Protein AF-A0A0G1IX23-F1 (afdb_monomer)

Solvent-accessible surface area (backbone atoms only — not comparable to full-atom values): 6359 Å² total; per-residue (Å²): 132,83,87,81,80,84,82,84,83,80,92,72,93,77,84,88,74,82,86,81,80,87,68,59,67,68,61,48,52,53,51,50,58,52,54,46,70,47,64,43,82,72,49,74,44,80,45,80,54,95,95,39,80,42,81,43,83,40,64,46,64,37,62,71,61,36,54,52,51,52,51,51,51,53,50,52,51,51,37,49,76,69,67,72,60,78,88,75,91,50,82,77,76,76,114

Secondary structure (DSSP, 8-state):
----------S---S---------HHHHHHHHHHHTTSPEEEEEEEEEETTEEEEEEEEE--HHHHHHHHHHHHHHHHHHHTT-PPPPSSGGGG-

pLDDT: mean 74.47, std 16.09, range [36.0, 93.88]

Foldseek 3Di:
DDPDDDDDDDPDDDDDDDPDDDDDPVVVVVVVVVVQQDWAFDAWDWDADPNDTDTDTDTDHHDPRVVVVVVVVVVVVVCVVVVNDDDDPDPVVVD

Mean predicted aligned error: 14.3 Å

Organism: NCBI:txid1618648

Sequence (95 aa):
MANGTITIIPKKITGGVEDLVMLPRGEFEEMQERLRQVPVLKRYEIVHHQKKQYQVPVYQLIGKAASRLDRRVKAALREFKAGRTKPLKSLAELR

Nearest PDB structures (foldseek):
  7xi6-assembly1_B  TM=3.763E-01  e=3.344E+00  Saccharolob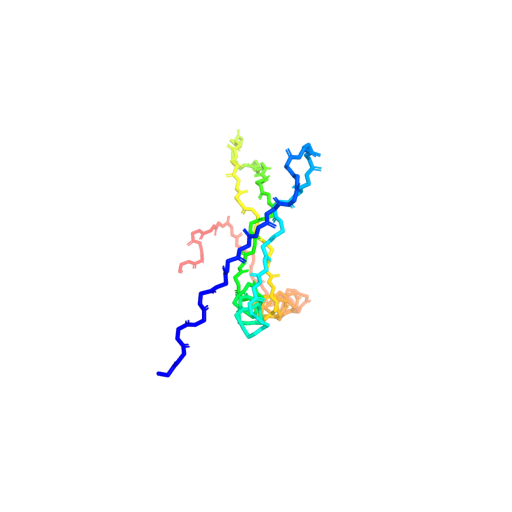us solfataricus
  8a22-assembly1_Bg  TM=2.953E-01  e=7.329E+00  Polytomella magna
  7y4l-assembly1_b7  TM=2.451E-01  e=4.637E+00  Porphyridium purpureum

Radius of gyration: 23.94 Å; Cα contacts (8 Å, |Δi|>4): 51; chains: 1; bounding box: 57×42×62 Å

Structure (mmCIF, N/CA/C/O backbone):
data_AF-A0A0G1IX23-F1
#
_entry.id   AF-A0A0G1IX23-F1
#
loop_
_atom_site.group_PDB
_atom_site.id
_atom_site.type_symbol
_atom_site.label_atom_id
_atom_site.label_alt_id
_atom_site.label_comp_id
_atom_site.label_asym_id
_atom_site.label_entity_id
_atom_site.label_seq_id
_atom_site.pdbx_PDB_ins_code
_atom_site.Cartn_x
_atom_site.Cartn_y
_atom_site.Cartn_z
_atom_site.occupancy
_atom_site.B_iso_or_equiv
_atom_site.auth_seq_id
_atom_site.auth_comp_id
_atom_site.auth_asym_id
_atom_site.auth_atom_id
_atom_site.pdbx_PDB_model_num
ATOM 1 N N . MET A 1 1 ? -38.620 15.186 21.844 1.00 37.12 1 MET A N 1
ATOM 2 C CA . MET A 1 1 ? -38.306 14.447 23.084 1.00 37.12 1 MET A CA 1
ATOM 3 C C . MET A 1 1 ? -36.814 14.621 23.350 1.00 37.12 1 MET A C 1
ATOM 5 O O . MET A 1 1 ? -36.049 14.432 22.420 1.00 37.12 1 MET A O 1
ATOM 9 N N . ALA A 1 2 ? -36.474 15.108 24.550 1.00 38.19 2 ALA A N 1
ATOM 10 C CA . ALA A 1 2 ? -35.150 15.358 25.150 1.00 38.19 2 ALA A CA 1
ATOM 11 C C . ALA A 1 2 ? -33.970 15.784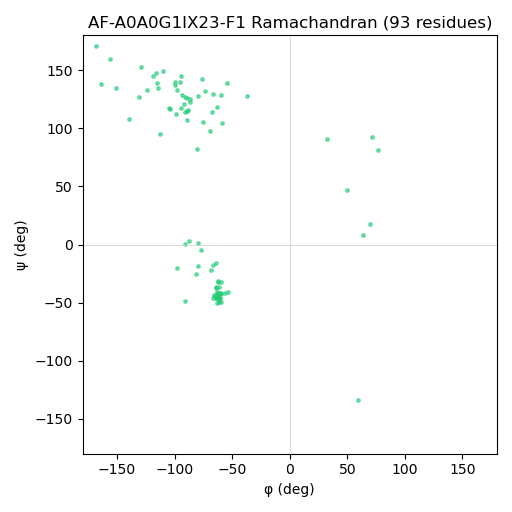 24.236 1.00 38.19 2 ALA A C 1
ATOM 13 O O . ALA A 1 2 ? -33.168 14.958 23.810 1.00 38.19 2 ALA A O 1
ATOM 14 N N . ASN A 1 3 ? -33.798 17.102 24.060 1.00 50.16 3 ASN A N 1
ATOM 15 C CA . ASN A 1 3 ? -32.505 17.711 23.721 1.00 50.16 3 ASN A CA 1
ATOM 16 C C . ASN A 1 3 ? -31.572 17.578 24.936 1.00 50.16 3 ASN A C 1
ATOM 18 O O . ASN A 1 3 ? -31.672 18.356 25.884 1.00 50.16 3 ASN A O 1
ATOM 22 N N . GLY A 1 4 ? -30.706 16.567 24.938 1.00 42.53 4 GLY A N 1
ATOM 23 C CA . GLY A 1 4 ? -29.713 16.364 25.992 1.00 42.53 4 GLY A CA 1
ATOM 24 C C . GLY A 1 4 ? -28.492 17.256 25.789 1.00 42.53 4 GLY A C 1
ATOM 25 O O . GLY A 1 4 ? -27.490 16.811 25.240 1.00 42.53 4 GLY A O 1
ATOM 26 N N . THR A 1 5 ? -28.565 18.514 26.218 1.00 47.78 5 THR A N 1
ATOM 27 C CA . THR A 1 5 ? -27.391 19.391 26.313 1.00 47.78 5 THR A CA 1
ATOM 28 C C . THR A 1 5 ? -26.472 18.863 27.420 1.00 47.78 5 THR A C 1
ATOM 30 O O . THR A 1 5 ? -26.856 18.870 28.588 1.00 47.78 5 THR A O 1
ATOM 33 N N . ILE A 1 6 ? -25.267 18.396 27.081 1.00 52.44 6 ILE A N 1
ATOM 34 C CA . ILE A 1 6 ? -24.265 17.984 28.077 1.00 52.44 6 ILE A CA 1
ATOM 35 C C . ILE A 1 6 ? -23.413 19.207 28.434 1.00 52.44 6 ILE A C 1
ATOM 37 O O . ILE A 1 6 ? -22.602 19.672 27.637 1.00 52.44 6 ILE A O 1
ATOM 41 N N . THR A 1 7 ? -23.613 19.748 29.636 1.00 45.03 7 THR A N 1
ATOM 42 C CA . THR A 1 7 ? -22.787 20.819 30.211 1.00 45.03 7 THR A CA 1
ATOM 43 C C . THR A 1 7 ? -21.589 20.208 30.935 1.00 45.03 7 THR A C 1
ATOM 45 O O . THR A 1 7 ? -21.768 19.425 31.865 1.00 45.03 7 THR A O 1
ATOM 48 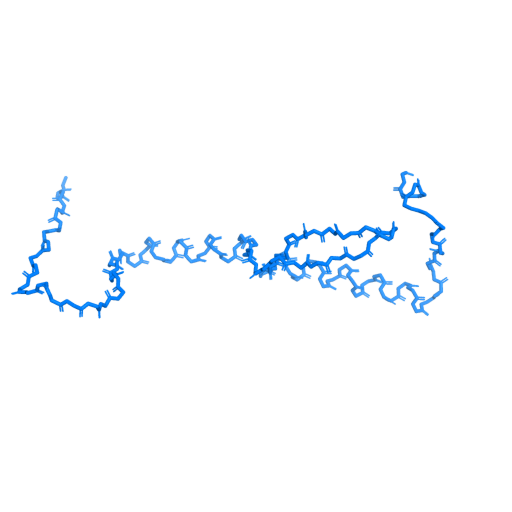N N . ILE A 1 8 ? -20.366 20.577 30.543 1.00 48.88 8 ILE A N 1
ATOM 49 C CA . ILE A 1 8 ? -19.134 20.120 31.203 1.00 48.88 8 ILE A CA 1
ATOM 50 C C . ILE A 1 8 ? -18.570 21.271 32.045 1.00 48.88 8 ILE A C 1
ATOM 52 O O . ILE A 1 8 ? -18.207 22.315 31.508 1.00 48.88 8 ILE A O 1
ATOM 56 N N . ILE A 1 9 ? -18.498 21.081 33.368 1.00 44.19 9 ILE A N 1
ATOM 57 C CA . ILE A 1 9 ? -17.876 22.021 34.316 1.00 44.19 9 ILE A CA 1
ATOM 58 C C . ILE A 1 9 ? -16.458 21.524 34.646 1.00 44.19 9 ILE A C 1
ATOM 60 O O . ILE A 1 9 ? -16.326 20.504 35.328 1.00 44.19 9 ILE A O 1
ATOM 64 N N . PRO A 1 10 ? -15.383 22.222 34.239 1.00 43.66 10 PRO A N 1
ATOM 65 C CA . PRO A 1 10 ? -14.038 21.891 34.695 1.00 43.66 10 PRO A CA 1
ATOM 66 C C . PRO A 1 10 ? -13.786 22.460 36.102 1.00 43.66 10 PRO A C 1
ATOM 68 O O . PRO A 1 10 ? -13.965 23.649 36.353 1.00 43.66 10 PRO A O 1
ATOM 71 N N . LYS A 1 11 ? -13.343 21.611 37.042 1.00 45.53 11 LYS A N 1
ATOM 72 C CA . LYS A 1 11 ? -13.095 22.001 38.448 1.00 45.53 11 LYS A CA 1
ATOM 73 C C . LYS A 1 11 ? -11.753 22.728 38.661 1.00 45.53 11 LYS A C 1
ATOM 75 O O . LYS A 1 11 ? -11.593 23.393 39.678 1.00 45.53 11 LYS A O 1
ATOM 80 N N . LYS A 1 12 ? -10.805 22.614 37.721 1.00 36.00 12 LYS A N 1
ATOM 81 C CA . LYS A 1 12 ? -9.561 23.401 37.586 1.00 36.00 12 LYS A CA 1
ATOM 82 C C . LYS A 1 12 ? -8.996 23.197 36.174 1.00 36.00 12 LYS A C 1
ATOM 84 O O . LYS A 1 12 ? -8.968 22.067 35.701 1.00 36.00 12 LYS A O 1
ATOM 89 N N . ILE A 1 13 ? -8.524 24.271 35.540 1.00 54.66 13 ILE A N 1
ATOM 90 C CA . ILE A 1 13 ? -7.768 24.234 34.280 1.00 54.66 13 ILE A CA 1
ATOM 91 C C . ILE A 1 13 ? -6.351 24.685 34.618 1.00 54.66 13 ILE A C 1
ATOM 93 O O . ILE A 1 13 ? -6.073 25.877 34.717 1.00 54.66 13 ILE A O 1
ATOM 97 N N . THR A 1 14 ? -5.461 23.733 34.862 1.00 40.31 14 THR A N 1
ATOM 98 C CA . THR A 1 14 ? -4.036 24.014 35.036 1.00 40.31 14 THR A CA 1
ATOM 99 C C . THR A 1 14 ? -3.23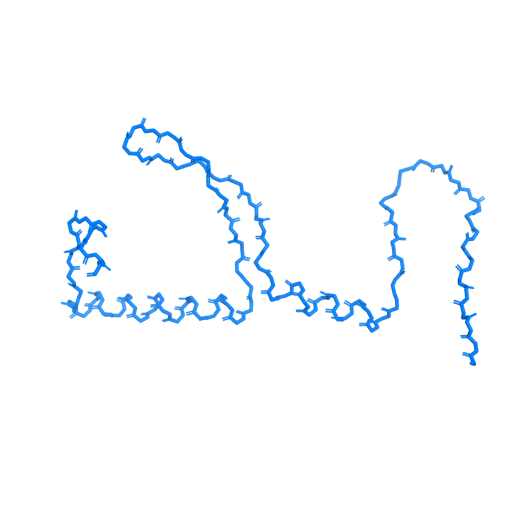6 22.939 34.329 1.00 40.31 14 THR A C 1
ATOM 101 O O . THR A 1 14 ? -3.173 21.815 34.813 1.00 40.31 14 THR A O 1
ATOM 104 N N . GLY A 1 15 ? -2.627 23.336 33.210 1.00 44.34 15 GLY A N 1
ATOM 105 C CA . GLY A 1 15 ? -1.362 22.801 32.714 1.00 44.34 15 GLY A CA 1
ATOM 106 C C . GLY A 1 15 ? -1.383 21.383 32.152 1.00 44.34 15 GLY A C 1
ATOM 107 O O . GLY A 1 15 ? -1.098 20.439 32.875 1.00 44.34 15 GLY A O 1
ATOM 108 N N . GLY A 1 16 ? -1.579 21.284 30.834 1.00 50.88 16 GLY A N 1
ATOM 109 C CA . GLY A 1 16 ? -0.984 20.236 30.001 1.00 50.88 16 GLY A CA 1
ATOM 110 C C . GLY A 1 16 ? -1.628 18.858 30.084 1.00 50.88 16 GLY A C 1
ATOM 111 O O . GLY A 1 16 ? -1.084 17.979 30.733 1.00 50.88 16 GLY A O 1
ATOM 112 N N . VAL A 1 17 ? -2.723 18.637 29.359 1.00 46.22 17 VAL A N 1
ATOM 113 C CA . VAL A 1 17 ? -3.190 17.294 28.989 1.00 46.22 17 VAL A CA 1
ATOM 114 C C . VAL A 1 17 ? -3.927 17.431 27.662 1.00 46.22 17 VAL A C 1
ATOM 116 O O . VAL A 1 17 ? -4.694 18.374 27.495 1.00 46.22 17 VAL A O 1
ATOM 119 N N . GLU A 1 18 ? -3.640 16.530 26.726 1.00 48.84 18 GLU A N 1
ATOM 120 C CA . GLU A 1 18 ? -4.360 16.340 25.466 1.00 48.84 18 GLU A CA 1
ATOM 121 C C . GLU A 1 18 ? -5.868 16.557 25.657 1.00 48.84 18 GLU A C 1
ATOM 123 O O . GLU A 1 18 ? -6.463 15.976 26.569 1.00 48.84 18 GLU A O 1
ATOM 128 N N . ASP A 1 19 ? -6.478 17.410 24.829 1.00 51.69 19 ASP A N 1
ATOM 129 C CA . ASP A 1 19 ? -7.909 17.694 24.908 1.00 51.69 19 ASP A CA 1
ATOM 130 C C . ASP A 1 19 ? -8.700 16.388 24.724 1.00 51.69 19 ASP A C 1
ATOM 132 O O . ASP A 1 19 ? -8.814 15.835 23.628 1.00 51.69 19 ASP A O 1
ATOM 136 N N . LEU A 1 20 ? -9.229 15.866 25.829 1.00 52.91 20 LEU A N 1
ATOM 137 C CA . LEU A 1 20 ? -10.045 14.660 25.850 1.00 52.91 20 LEU A CA 1
ATOM 138 C C . LEU A 1 20 ? -11.436 14.990 25.305 1.00 52.91 20 LEU A C 1
ATOM 140 O O . LEU A 1 20 ? -12.265 15.602 25.979 1.00 52.91 20 LEU A O 1
ATOM 144 N N . VAL A 1 21 ? -11.698 14.555 24.074 1.00 67.81 21 VAL A N 1
ATOM 145 C CA . VAL A 1 21 ? -13.014 14.657 23.433 1.00 67.81 21 VAL A CA 1
ATOM 146 C C . VAL A 1 21 ? -13.832 13.411 23.777 1.00 67.81 21 VAL A C 1
ATOM 148 O O . VAL A 1 21 ? -13.482 12.298 23.383 1.00 67.81 21 VAL A O 1
ATOM 151 N N . MET A 1 22 ? -14.938 13.586 24.502 1.00 68.94 22 MET A N 1
ATOM 152 C CA . MET A 1 22 ? -15.908 12.513 24.738 1.00 68.94 22 MET A CA 1
ATOM 153 C C . MET A 1 22 ? -16.925 12.469 23.593 1.00 68.94 22 MET A C 1
ATOM 155 O O . MET A 1 22 ? -17.575 13.471 23.304 1.00 68.94 22 MET A O 1
ATOM 159 N N . LEU A 1 23 ? -17.073 11.300 22.967 1.00 77.44 23 LEU A N 1
ATOM 160 C CA . LEU A 1 23 ? -18.015 11.049 21.872 1.00 77.44 23 LEU A CA 1
ATOM 161 C C . LEU A 1 23 ? -19.020 9.962 22.280 1.00 77.44 23 LEU A C 1
ATOM 163 O O . LEU A 1 23 ? -18.631 9.007 22.966 1.00 77.44 23 LEU A O 1
ATOM 167 N N . PRO A 1 24 ? -20.292 10.042 21.845 1.00 88.38 24 PRO A N 1
ATOM 168 C CA . PRO A 1 24 ? -21.208 8.913 21.918 1.00 88.38 24 PRO A CA 1
ATOM 169 C C . PRO A 1 24 ? -20.600 7.686 21.234 1.00 88.38 24 PRO A C 1
ATOM 171 O O . PRO A 1 24 ? -20.004 7.785 20.162 1.00 88.38 24 PRO A O 1
ATOM 174 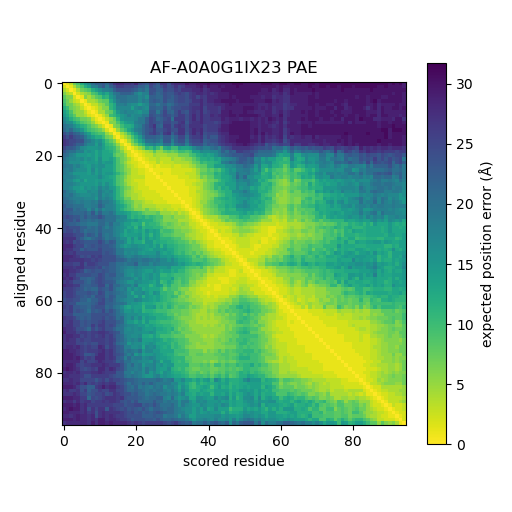N N . ARG A 1 25 ? -20.771 6.505 21.838 1.00 80.69 25 ARG A N 1
ATOM 175 C CA . ARG A 1 25 ? -20.153 5.265 21.342 1.00 80.69 25 ARG A CA 1
ATOM 176 C C . ARG A 1 25 ? -20.473 4.985 19.866 1.00 80.69 25 ARG A C 1
ATOM 178 O O . ARG A 1 25 ? -19.571 4.600 19.133 1.00 80.69 25 ARG A O 1
ATOM 185 N N . GLY A 1 26 ? -21.718 5.213 19.440 1.00 85.56 26 GLY A N 1
ATOM 186 C CA . GLY A 1 26 ? -22.127 5.025 18.043 1.00 85.56 26 GLY A CA 1
ATOM 187 C C . GLY A 1 26 ? -21.362 5.934 17.076 1.00 85.56 26 GLY A C 1
ATOM 188 O O . GLY A 1 26 ? -20.804 5.452 16.097 1.00 85.56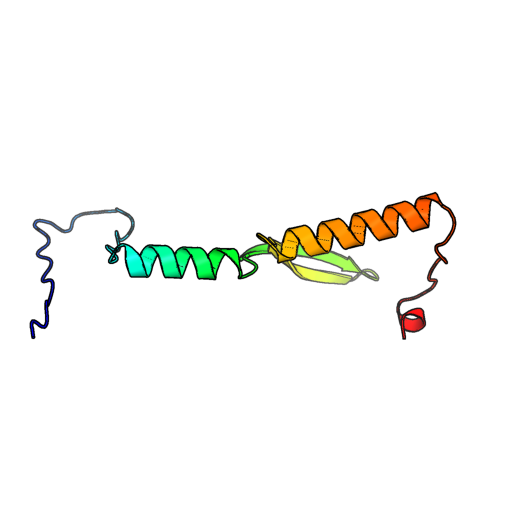 26 GLY A O 1
ATOM 189 N N . GLU A 1 27 ? -21.232 7.223 17.401 1.00 80.81 27 GLU A N 1
ATOM 190 C CA . GLU A 1 27 ? -20.471 8.183 16.586 1.00 80.81 27 GLU A CA 1
ATOM 191 C C . GLU A 1 27 ? -18.980 7.828 16.524 1.00 80.81 27 GLU A C 1
ATOM 193 O O . GLU A 1 27 ? -18.342 7.950 15.476 1.00 80.81 27 GLU A O 1
ATOM 198 N N . PHE A 1 28 ? -18.417 7.338 17.632 1.00 79.62 28 PHE A N 1
ATOM 199 C CA . PHE A 1 28 ? -17.038 6.862 17.666 1.00 79.62 28 PHE A CA 1
ATOM 200 C C . PHE A 1 28 ? -16.828 5.640 16.761 1.00 79.62 28 PHE A C 1
ATOM 202 O O . PHE A 1 28 ? -15.863 5.601 15.996 1.00 79.62 28 PHE A O 1
ATOM 209 N N . GLU A 1 29 ? -17.723 4.653 16.824 1.00 80.44 29 GLU A N 1
ATOM 210 C CA . GLU A 1 29 ? -17.651 3.443 15.997 1.00 80.44 29 GLU A CA 1
ATOM 211 C C . GLU A 1 29 ? -17.793 3.780 14.501 1.00 80.44 29 GLU A C 1
ATOM 213 O O . GLU A 1 29 ? -16.974 3.333 13.694 1.00 80.44 29 GLU A O 1
ATOM 218 N N . GLU A 1 30 ? -18.735 4.654 14.133 1.00 80.69 30 GLU A N 1
ATOM 219 C CA . GLU A 1 30 ? -18.901 5.137 12.756 1.00 80.69 30 GLU A CA 1
ATOM 220 C C . GLU A 1 30 ? -17.674 5.910 12.251 1.00 80.69 30 GLU A C 1
ATOM 222 O O . GLU A 1 30 ? -17.210 5.704 11.123 1.00 80.69 30 GLU A O 1
ATOM 227 N N . MET A 1 31 ? -17.105 6.784 13.085 1.00 78.50 31 MET A N 1
ATOM 228 C CA . MET A 1 31 ? -15.877 7.506 12.759 1.00 78.50 31 MET A CA 1
ATOM 229 C C . MET A 1 31 ? -14.715 6.534 12.521 1.00 78.50 31 MET A C 1
ATOM 231 O O . MET A 1 31 ? -14.002 6.659 11.524 1.00 78.50 31 MET A O 1
ATOM 235 N N . GLN A 1 32 ? -14.538 5.537 13.391 1.00 77.12 32 GLN A N 1
ATOM 236 C CA . GLN A 1 32 ? -13.503 4.511 13.242 1.00 77.12 32 GLN A CA 1
ATOM 237 C C . GLN A 1 32 ? -13.690 3.687 11.962 1.00 77.12 32 GLN A C 1
ATOM 239 O O . GLN A 1 32 ? -12.719 3.416 11.251 1.00 77.12 32 GLN A O 1
ATOM 244 N N . GLU A 1 33 ? -14.923 3.315 11.624 1.00 77.88 33 GLU A N 1
ATOM 245 C CA . GLU A 1 33 ? -15.236 2.584 10.395 1.00 77.88 33 GLU A CA 1
ATOM 246 C C . GLU A 1 33 ? -14.892 3.404 9.144 1.00 77.88 33 GLU A C 1
ATOM 248 O O . GLU A 1 33 ? -14.272 2.886 8.210 1.00 77.88 33 GLU A O 1
ATOM 253 N N . ARG A 1 34 ? -15.206 4.705 9.145 1.00 72.62 34 ARG A N 1
ATOM 254 C CA . ARG A 1 34 ? -14.819 5.624 8.064 1.00 72.62 34 ARG A CA 1
ATOM 255 C C . ARG A 1 34 ? -13.302 5.759 7.957 1.00 72.62 34 ARG A C 1
ATOM 257 O O . ARG A 1 34 ? -12.760 5.650 6.858 1.00 72.62 34 ARG A O 1
ATOM 264 N N . LEU A 1 35 ? -12.601 5.930 9.078 1.00 68.88 35 LEU A N 1
ATOM 265 C CA . LEU A 1 35 ? -11.139 6.055 9.104 1.00 68.88 35 LEU A CA 1
ATOM 266 C C . LEU A 1 35 ? -10.428 4.795 8.588 1.00 68.88 35 LEU A C 1
ATOM 268 O O . LEU A 1 35 ? -9.397 4.902 7.931 1.00 68.88 35 LEU A O 1
ATOM 272 N N . ARG A 1 36 ? -10.998 3.600 8.789 1.00 70.56 36 ARG A N 1
ATOM 273 C CA . ARG A 1 36 ? -10.459 2.343 8.228 1.00 70.56 36 ARG A CA 1
ATOM 274 C C . ARG A 1 36 ? -10.525 2.264 6.701 1.00 70.56 36 ARG A C 1
ATOM 276 O O . ARG A 1 36 ? -9.853 1.414 6.114 1.00 70.56 36 ARG A O 1
ATOM 283 N N . GLN A 1 37 ? -11.344 3.094 6.060 1.00 68.62 37 GLN A N 1
ATOM 284 C CA . GLN A 1 37 ? -11.517 3.108 4.605 1.00 68.62 37 GLN A CA 1
ATOM 285 C C . GLN A 1 37 ? -10.684 4.191 3.915 1.00 68.62 37 GLN A C 1
ATOM 287 O O . GLN A 1 37 ? -10.426 4.085 2.715 1.00 68.62 37 GLN A O 1
ATOM 292 N N . VAL A 1 38 ? -10.247 5.213 4.654 1.00 73.06 38 VAL A N 1
ATOM 293 C CA . VAL A 1 38 ? -9.496 6.342 4.103 1.00 73.06 38 VAL A CA 1
ATOM 294 C C . VAL A 1 38 ? -7.990 6.073 4.222 1.00 73.06 38 VAL A C 1
ATOM 296 O O . VAL A 1 38 ? -7.511 5.746 5.307 1.00 73.06 38 VAL A O 1
ATOM 299 N N . PRO A 1 39 ? -7.210 6.203 3.132 1.00 75.94 39 PRO A N 1
ATOM 300 C CA . PRO A 1 39 ? -5.756 6.144 3.209 1.00 75.94 39 PRO A CA 1
ATOM 301 C C . PRO A 1 39 ? -5.216 7.241 4.126 1.00 75.94 39 PRO A C 1
ATOM 303 O O . PRO A 1 39 ? -5.528 8.418 3.947 1.00 75.94 39 PRO A O 1
ATOM 306 N N . VAL A 1 40 ? -4.368 6.869 5.079 1.00 79.69 40 VAL A N 1
ATOM 307 C CA . VAL A 1 40 ? -3.777 7.827 6.020 1.00 79.69 40 VAL A CA 1
ATOM 308 C C . VAL A 1 40 ? -2.466 8.342 5.440 1.00 79.69 40 VAL A C 1
ATOM 310 O O . VAL A 1 40 ? -1.600 7.546 5.072 1.00 79.69 40 VAL A O 1
ATOM 313 N N . LEU A 1 41 ? -2.300 9.664 5.343 1.00 80.50 41 LEU A N 1
ATOM 314 C CA . LEU A 1 41 ? -1.008 10.255 4.989 1.00 80.50 41 LEU A CA 1
ATOM 315 C C . LEU A 1 41 ? -0.001 9.912 6.091 1.00 80.50 41 LEU A C 1
ATOM 317 O O . LEU A 1 41 ? -0.182 10.301 7.240 1.00 80.50 41 LEU A O 1
ATOM 321 N N . LYS A 1 42 ? 1.056 9.179 5.742 1.00 84.44 42 LYS A N 1
ATOM 322 C CA . LYS A 1 42 ? 2.068 8.738 6.704 1.00 84.44 42 LYS A CA 1
ATOM 323 C C . LYS A 1 42 ? 3.211 9.737 6.808 1.00 84.44 42 LYS A C 1
ATOM 325 O O . LYS A 1 42 ? 3.644 10.072 7.903 1.00 84.44 42 LYS A O 1
ATOM 330 N N . ARG A 1 43 ? 3.740 10.156 5.659 1.00 81.12 43 ARG A N 1
ATOM 331 C CA . ARG A 1 43 ? 4.866 11.090 5.549 1.00 81.12 43 ARG A CA 1
ATOM 332 C C . ARG A 1 43 ? 5.024 11.558 4.112 1.00 81.12 43 ARG A C 1
ATOM 334 O O . ARG A 1 43 ? 4.435 10.982 3.203 1.00 81.12 43 ARG A O 1
ATOM 341 N N . TYR A 1 44 ? 5.881 12.546 3.918 1.00 86.81 44 TYR A N 1
ATOM 342 C CA . TYR A 1 44 ? 6.455 12.832 2.614 1.00 86.81 44 TYR A CA 1
ATOM 343 C C . TYR A 1 44 ? 7.812 12.141 2.483 1.00 86.81 44 TYR A C 1
ATOM 345 O O . TYR A 1 44 ? 8.595 12.132 3.432 1.00 86.81 44 TYR A O 1
ATOM 353 N N . GLU A 1 45 ? 8.095 11.578 1.314 1.00 82.69 45 GLU A N 1
ATOM 354 C CA . GLU A 1 45 ? 9.410 11.032 0.971 1.00 82.69 45 GLU A CA 1
ATOM 355 C C . GLU A 1 45 ? 10.023 11.812 -0.188 1.00 82.69 45 GLU A C 1
ATOM 357 O O . GLU A 1 45 ? 9.315 12.323 -1.057 1.00 82.69 45 GLU A O 1
ATOM 362 N N . ILE A 1 46 ? 11.352 11.918 -0.184 1.00 88.62 46 ILE A N 1
ATOM 363 C CA . ILE A 1 46 ? 12.105 12.531 -1.275 1.00 88.62 46 ILE A CA 1
ATOM 364 C C . ILE A 1 46 ? 12.493 11.425 -2.250 1.00 88.62 46 ILE A C 1
ATOM 366 O O . ILE A 1 46 ? 13.189 10.483 -1.878 1.00 88.62 46 ILE A O 1
ATOM 370 N N . VAL A 1 47 ? 12.062 11.560 -3.500 1.00 86.06 47 VAL A N 1
ATOM 371 C CA . VAL A 1 47 ? 12.413 10.654 -4.597 1.00 86.06 47 VAL A CA 1
ATOM 372 C C . VAL A 1 47 ? 13.243 11.402 -5.626 1.00 86.06 47 VAL A C 1
ATOM 374 O O . VAL A 1 47 ? 12.907 12.518 -6.032 1.00 86.06 47 VAL A O 1
ATOM 377 N N . HIS A 1 48 ? 14.323 10.773 -6.078 1.00 85.56 48 HIS A N 1
ATOM 378 C CA . HIS A 1 48 ? 15.188 11.316 -7.119 1.00 85.56 48 HIS A CA 1
ATOM 379 C C . HIS A 1 48 ? 14.751 10.772 -8.473 1.00 85.56 48 HIS A C 1
ATOM 381 O O . HIS A 1 48 ? 14.824 9.572 -8.728 1.00 85.56 48 HIS A O 1
ATOM 387 N N . HIS A 1 49 ? 14.327 11.660 -9.366 1.00 79.50 49 HIS A N 1
ATOM 388 C CA . HIS A 1 49 ? 13.982 11.309 -10.738 1.00 79.50 49 HIS A CA 1
ATOM 389 C C . HIS A 1 49 ? 14.675 12.283 -11.692 1.00 79.50 49 HIS A C 1
ATOM 391 O O . HIS A 1 49 ? 14.585 13.496 -11.526 1.00 79.50 49 HIS A O 1
ATOM 397 N N . GLN A 1 50 ? 15.413 11.760 -12.678 1.00 81.94 50 GLN A N 1
ATOM 398 C CA . GLN A 1 50 ? 16.124 12.565 -13.687 1.00 81.94 50 GLN A CA 1
ATOM 399 C C . GLN A 1 50 ? 16.987 13.699 -13.091 1.00 81.94 50 GLN A C 1
ATOM 401 O O . GLN A 1 50 ? 16.931 14.842 -13.539 1.00 81.94 50 GLN A O 1
ATOM 406 N N . LYS A 1 51 ? 17.790 13.387 -12.061 1.00 88.19 51 LYS A N 1
ATOM 407 C CA . LYS A 1 51 ? 18.658 14.343 -11.334 1.00 88.19 51 LYS A CA 1
ATOM 408 C C . LYS A 1 51 ? 17.915 15.459 -10.576 1.00 88.19 51 LYS A C 1
ATOM 410 O O . LYS A 1 51 ? 18.561 16.362 -10.055 1.00 88.19 51 LYS A O 1
ATOM 415 N N . LYS A 1 52 ? 16.585 15.399 -10.480 1.00 76.88 52 LYS A N 1
ATOM 416 C CA . LYS A 1 52 ? 15.754 16.323 -9.697 1.00 76.88 52 LYS A CA 1
ATOM 417 C C . LYS A 1 52 ? 15.157 15.605 -8.490 1.00 76.88 52 LYS A C 1
ATOM 419 O O . LYS A 1 52 ? 14.916 14.398 -8.536 1.00 76.88 52 LYS A O 1
ATOM 424 N N . GLN A 1 53 ? 14.949 16.351 -7.410 1.00 89.69 53 GLN A N 1
ATOM 425 C CA . GLN A 1 53 ? 14.323 15.855 -6.186 1.00 89.69 53 GLN A CA 1
ATOM 426 C C . GLN A 1 53 ? 12.846 16.228 -6.171 1.00 89.69 53 GLN A C 1
ATOM 428 O O . GLN A 1 53 ? 12.492 17.376 -6.438 1.00 89.69 53 GLN A O 1
ATOM 433 N N . TYR A 1 54 ? 12.000 15.258 -5.843 1.00 83.56 54 TYR A N 1
ATOM 434 C CA . TYR A 1 54 ? 10.560 15.434 -5.715 1.00 83.56 54 TYR A CA 1
ATOM 435 C C . TYR A 1 54 ? 10.125 14.989 -4.331 1.00 83.56 54 TYR A C 1
ATOM 437 O O . TYR A 1 54 ? 10.493 13.906 -3.885 1.00 83.56 54 TYR A O 1
ATOM 445 N N . GLN A 1 55 ? 9.317 15.810 -3.672 1.00 81.81 55 GLN A N 1
ATOM 446 C CA . GLN A 1 55 ? 8.673 15.440 -2.424 1.00 81.81 55 GLN A CA 1
ATOM 447 C C . GLN A 1 55 ? 7.308 14.826 -2.749 1.00 81.81 55 GLN A C 1
ATOM 449 O O . GLN A 1 55 ? 6.435 15.507 -3.287 1.00 81.81 55 GLN A O 1
ATOM 454 N N . VAL A 1 56 ? 7.127 13.538 -2.460 1.00 81.00 56 VAL A N 1
ATOM 455 C CA . VAL A 1 56 ? 5.885 12.809 -2.758 1.00 81.00 56 VAL A CA 1
ATOM 456 C C . VAL A 1 56 ? 5.194 12.358 -1.472 1.00 81.00 56 VAL A C 1
ATOM 458 O O . VAL A 1 56 ? 5.870 11.924 -0.535 1.00 81.00 56 VAL A O 1
ATOM 461 N N . PRO A 1 57 ? 3.857 12.454 -1.387 1.00 79.50 57 PRO A N 1
ATOM 462 C CA . PRO A 1 57 ? 3.117 11.962 -0.234 1.00 79.50 57 PRO A CA 1
ATOM 463 C C . PRO A 1 57 ? 3.059 10.431 -0.244 1.00 79.50 57 PRO A C 1
ATOM 465 O O . PRO A 1 57 ? 2.710 9.805 -1.246 1.00 79.50 57 PRO A O 1
ATOM 468 N N . VAL A 1 58 ? 3.360 9.826 0.901 1.00 83.19 58 VAL A N 1
ATOM 469 C CA . VAL A 1 58 ? 3.246 8.387 1.134 1.00 83.19 58 VAL A CA 1
ATOM 470 C C . VAL A 1 58 ? 2.007 8.128 1.974 1.00 83.19 58 VAL A C 1
ATOM 472 O O . VAL A 1 58 ? 1.924 8.548 3.130 1.00 83.19 58 VAL A O 1
ATOM 475 N N . TYR A 1 59 ? 1.055 7.400 1.399 1.00 82.06 59 TYR A N 1
ATOM 476 C CA . TYR A 1 59 ? -0.170 6.994 2.077 1.00 82.06 59 TYR A CA 1
ATOM 477 C C . TYR A 1 59 ? -0.069 5.552 2.568 1.00 82.06 59 TYR A C 1
ATOM 479 O O . TYR A 1 59 ? 0.414 4.666 1.861 1.00 82.06 59 TYR A O 1
ATOM 487 N N . GLN A 1 60 ? -0.578 5.299 3.767 1.00 80.50 60 GLN A N 1
ATOM 488 C CA . GLN A 1 60 ? -0.814 3.959 4.275 1.00 80.50 60 GLN A CA 1
ATOM 489 C C . GLN A 1 60 ? -2.218 3.511 3.868 1.00 80.50 60 GLN A C 1
ATOM 491 O O . GLN A 1 60 ? -3.220 4.077 4.306 1.00 80.50 60 GLN A O 1
ATOM 496 N N . LEU A 1 61 ? -2.286 2.483 3.020 1.00 81.12 61 LEU A N 1
ATOM 497 C CA . LEU A 1 61 ? -3.546 1.829 2.678 1.00 81.12 61 LEU A CA 1
ATOM 498 C C . LEU A 1 61 ? -3.988 0.916 3.824 1.00 81.12 61 LEU A C 1
ATOM 500 O O . LEU A 1 61 ? -3.165 0.240 4.441 1.00 81.12 61 LEU A O 1
ATOM 504 N N . ILE A 1 62 ? -5.296 0.866 4.077 1.00 79.31 62 ILE A N 1
ATOM 505 C CA . ILE A 1 62 ? -5.898 0.059 5.144 1.00 79.31 62 ILE A CA 1
ATOM 506 C C . ILE A 1 62 ? -7.039 -0.791 4.561 1.00 79.31 62 ILE A C 1
ATOM 508 O O . ILE A 1 62 ? -7.629 -0.473 3.522 1.00 79.31 62 ILE A O 1
ATOM 512 N N . GLY A 1 63 ? -7.308 -1.931 5.202 1.00 80.06 63 GLY A N 1
ATOM 513 C CA . GLY A 1 63 ? -8.468 -2.775 4.926 1.00 80.06 63 GLY A CA 1
ATOM 514 C C . GLY A 1 63 ? -8.531 -3.287 3.485 1.00 80.06 63 GLY A C 1
ATOM 515 O O . GLY A 1 63 ? -7.541 -3.761 2.922 1.00 80.06 63 GLY A O 1
ATOM 516 N N . LYS A 1 64 ? -9.717 -3.182 2.869 1.00 83.00 64 LYS A N 1
ATOM 517 C CA . LYS A 1 64 ? -9.986 -3.726 1.526 1.00 83.00 64 LYS A CA 1
ATOM 518 C C . LYS A 1 64 ? -9.068 -3.132 0.452 1.00 83.00 64 LYS A C 1
ATOM 520 O O . LYS A 1 64 ? -8.746 -3.833 -0.507 1.00 83.00 64 LYS A O 1
ATOM 525 N N . ALA A 1 65 ? -8.647 -1.872 0.590 1.00 80.19 65 ALA A N 1
ATOM 526 C CA . ALA A 1 65 ? -7.752 -1.226 -0.368 1.00 80.19 65 ALA A CA 1
ATOM 527 C C . ALA A 1 65 ? -6.355 -1.867 -0.355 1.00 80.19 65 ALA A C 1
ATOM 529 O O . ALA A 1 65 ? -5.840 -2.226 -1.416 1.00 80.19 65 ALA A O 1
ATOM 530 N N . ALA A 1 66 ? -5.795 -2.101 0.837 1.00 84.44 66 ALA A N 1
ATOM 531 C CA . ALA A 1 66 ? -4.524 -2.804 1.001 1.00 84.44 66 ALA A CA 1
ATOM 532 C C . ALA A 1 66 ? -4.607 -4.241 0.458 1.00 84.44 66 ALA A C 1
ATOM 534 O O . ALA A 1 66 ? -3.792 -4.638 -0.371 1.00 84.44 66 ALA A O 1
ATOM 535 N N . SER A 1 67 ? -5.658 -4.991 0.813 1.00 85.44 67 SER A N 1
ATOM 536 C CA . SER A 1 67 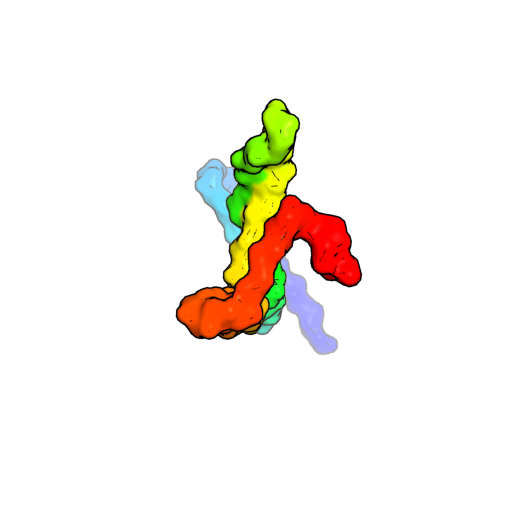? -5.832 -6.372 0.336 1.00 85.44 67 SER A CA 1
ATOM 537 C C . SER A 1 67 ? -5.967 -6.472 -1.190 1.00 85.44 67 SER A C 1
ATOM 539 O O . SER A 1 67 ? -5.468 -7.417 -1.804 1.00 85.44 67 SER A O 1
ATOM 541 N N . ARG A 1 68 ? -6.638 -5.503 -1.829 1.00 87.94 68 ARG A N 1
ATOM 542 C CA . ARG A 1 68 ? -6.744 -5.433 -3.296 1.00 87.94 68 ARG A CA 1
ATOM 543 C C . ARG A 1 68 ? -5.388 -5.166 -3.943 1.00 87.94 68 ARG A C 1
ATOM 545 O O . ARG A 1 68 ? -5.074 -5.815 -4.943 1.00 87.94 68 ARG A O 1
ATOM 552 N N . LEU A 1 69 ? -4.597 -4.244 -3.388 1.00 85.56 69 LEU A N 1
ATOM 553 C CA . LEU A 1 69 ? -3.246 -3.968 -3.877 1.00 85.56 69 LEU A CA 1
ATOM 554 C C . LEU A 1 69 ? -2.361 -5.214 -3.757 1.00 85.56 69 LEU A C 1
ATOM 556 O O . LEU A 1 69 ? -1.786 -5.639 -4.756 1.00 85.56 69 LEU A O 1
ATOM 560 N N . ASP A 1 70 ? -2.346 -5.860 -2.593 1.00 87.81 70 ASP A N 1
ATOM 561 C CA . ASP A 1 70 ? -1.583 -7.090 -2.360 1.00 87.81 70 ASP A CA 1
ATOM 562 C C . ASP A 1 70 ? -1.941 -8.193 -3.355 1.00 87.81 70 ASP A C 1
ATOM 564 O O . ASP A 1 70 ? -1.061 -8.879 -3.881 1.00 87.81 70 ASP A O 1
ATOM 568 N N . ARG A 1 71 ? -3.235 -8.367 -3.657 1.00 92.12 71 ARG A N 1
ATOM 569 C CA . ARG A 1 71 ? -3.685 -9.352 -4.648 1.00 92.12 71 ARG A CA 1
ATOM 570 C C . ARG A 1 71 ? -3.130 -9.043 -6.039 1.00 92.12 71 ARG A C 1
ATOM 572 O O . ARG A 1 71 ? -2.662 -9.962 -6.710 1.00 92.12 71 ARG A O 1
ATOM 579 N N . ARG A 1 72 ? -3.160 -7.774 -6.459 1.00 89.88 72 ARG A N 1
ATOM 580 C CA . ARG A 1 72 ? -2.613 -7.334 -7.754 1.00 89.88 72 ARG A CA 1
ATOM 581 C C . ARG A 1 72 ? -1.102 -7.536 -7.820 1.00 89.88 72 ARG A C 1
ATOM 583 O O . ARG A 1 72 ? -0.620 -8.098 -8.796 1.00 89.88 72 ARG A O 1
ATOM 590 N N . VAL A 1 73 ? -0.375 -7.151 -6.772 1.00 87.38 73 VAL A N 1
ATOM 591 C CA . VAL A 1 73 ? 1.083 -7.332 -6.687 1.00 87.38 73 VAL A CA 1
ATOM 592 C C . VAL A 1 73 ? 1.446 -8.815 -6.743 1.00 87.38 73 VAL A C 1
ATOM 594 O O . VAL A 1 73 ? 2.303 -9.207 -7.530 1.00 87.38 73 VAL A O 1
ATOM 597 N N . LYS A 1 74 ? 0.757 -9.672 -5.979 1.00 92.56 74 LYS A N 1
ATOM 598 C CA . LYS A 1 74 ? 0.975 -11.127 -6.018 1.00 92.56 74 LYS A CA 1
ATOM 599 C C . LYS A 1 74 ? 0.719 -11.714 -7.406 1.00 92.56 74 LYS A C 1
ATOM 601 O O . LYS A 1 74 ? 1.491 -12.565 -7.841 1.00 92.56 74 LYS A O 1
ATOM 606 N N . ALA A 1 75 ? -0.344 -11.286 -8.088 1.00 92.12 75 ALA A N 1
ATOM 607 C CA . ALA A 1 75 ? -0.639 -11.726 -9.450 1.00 92.12 75 ALA A CA 1
ATOM 608 C C . ALA A 1 75 ? 0.466 -11.297 -10.430 1.00 92.12 75 ALA A C 1
ATOM 610 O O . ALA A 1 75 ? 1.037 -12.150 -11.104 1.00 92.12 75 ALA A O 1
ATOM 611 N N . ALA A 1 76 ? 0.853 -10.018 -10.410 1.00 87.19 76 ALA A N 1
ATOM 612 C CA . ALA A 1 76 ? 1.918 -9.488 -11.258 1.00 87.19 76 ALA A CA 1
ATOM 613 C C . ALA A 1 76 ? 3.265 -10.195 -11.017 1.00 87.19 76 ALA A C 1
ATOM 615 O O . ALA A 1 76 ? 3.958 -10.558 -11.963 1.00 87.19 76 ALA A O 1
ATOM 616 N N . LEU A 1 77 ? 3.620 -10.473 -9.757 1.00 90.75 77 LEU A N 1
ATOM 617 C CA . LEU A 1 77 ? 4.834 -11.225 -9.423 1.00 90.75 77 LEU A CA 1
ATOM 618 C C . LEU A 1 77 ? 4.795 -12.667 -9.937 1.00 90.75 77 LEU A C 1
ATOM 620 O O . LEU A 1 77 ? 5.828 -13.196 -10.345 1.00 90.75 77 LEU A O 1
ATOM 624 N N . ARG A 1 78 ? 3.628 -13.323 -9.913 1.00 93.25 78 ARG A N 1
ATOM 625 C CA . ARG A 1 78 ? 3.471 -14.667 -10.491 1.00 93.25 78 ARG A CA 1
ATOM 626 C C . ARG A 1 78 ? 3.667 -14.641 -12.003 1.00 93.25 78 ARG A C 1
ATOM 628 O O . ARG A 1 78 ? 4.381 -15.491 -12.522 1.00 93.25 78 ARG A O 1
ATOM 635 N N . GLU A 1 79 ? 3.079 -13.668 -12.691 1.00 90.94 79 GLU A N 1
ATOM 636 C CA . GLU A 1 79 ? 3.239 -13.495 -14.140 1.00 90.94 79 GLU A CA 1
ATOM 637 C C . GLU A 1 79 ? 4.687 -13.186 -14.526 1.00 90.94 79 GLU A C 1
ATOM 639 O O . GLU A 1 79 ? 5.202 -13.775 -15.477 1.00 90.94 79 GLU A O 1
ATOM 644 N N . PHE A 1 80 ? 5.365 -12.337 -13.746 1.00 88.25 80 PHE A N 1
ATOM 645 C CA . PHE A 1 80 ? 6.784 -12.030 -13.920 1.00 88.25 80 PHE A CA 1
ATOM 646 C C . PHE A 1 80 ? 7.649 -13.286 -13.788 1.00 88.25 80 PHE A C 1
ATOM 648 O O . PHE A 1 80 ? 8.434 -13.601 -14.678 1.00 88.25 80 PHE A O 1
ATOM 655 N N . LYS A 1 81 ? 7.447 -14.067 -12.718 1.00 90.25 81 LYS A N 1
ATOM 656 C CA . LYS A 1 81 ? 8.162 -15.337 -12.503 1.00 90.25 81 LYS A CA 1
ATOM 657 C C . LYS A 1 81 ? 7.883 -16.373 -13.593 1.00 90.25 81 LYS A C 1
ATOM 659 O O . LYS A 1 81 ? 8.752 -17.178 -13.895 1.00 90.25 81 LYS A O 1
ATOM 664 N N . ALA A 1 82 ? 6.689 -16.353 -14.180 1.00 93.88 82 ALA A N 1
ATOM 665 C CA . ALA A 1 82 ? 6.316 -17.222 -15.291 1.00 93.88 82 ALA A CA 1
ATOM 666 C C . ALA A 1 82 ? 6.846 -16.737 -16.657 1.00 93.88 82 ALA 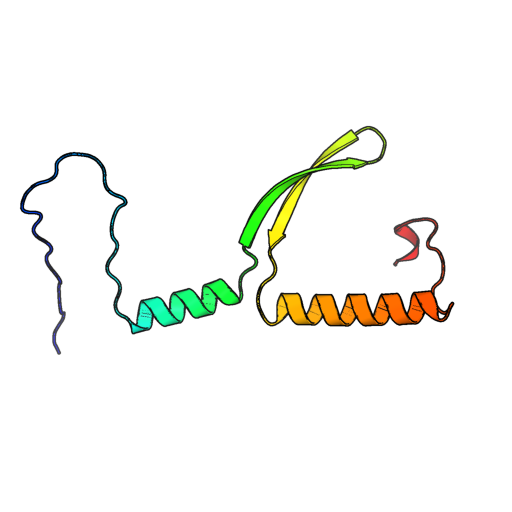A C 1
ATOM 668 O O . ALA A 1 82 ? 6.524 -17.352 -17.671 1.00 93.88 82 ALA A O 1
ATOM 669 N N . GLY A 1 83 ? 7.596 -15.628 -16.710 1.00 91.88 83 GLY A N 1
ATOM 670 C CA . GLY A 1 83 ? 8.130 -15.063 -17.953 1.00 91.88 83 GLY A CA 1
ATOM 671 C C . GLY A 1 83 ? 7.068 -14.446 -18.868 1.00 91.88 83 GLY A C 1
ATOM 672 O O . GLY A 1 83 ? 7.314 -14.256 -20.054 1.00 91.88 83 GLY A O 1
ATOM 673 N N . ARG A 1 84 ? 5.873 -14.143 -18.342 1.00 90.50 84 ARG A N 1
ATOM 674 C CA . ARG A 1 84 ? 4.736 -13.620 -19.125 1.00 90.50 84 ARG A CA 1
ATOM 675 C C . ARG A 1 84 ? 4.685 -12.091 -19.185 1.00 90.50 84 ARG A C 1
ATOM 677 O O . ARG A 1 84 ? 3.772 -11.530 -19.783 1.00 90.50 84 ARG A O 1
ATOM 684 N N . THR A 1 85 ? 5.642 -11.410 -18.564 1.00 89.00 85 THR A N 1
ATOM 685 C CA . THR A 1 85 ? 5.735 -9.945 -18.543 1.00 89.00 85 THR A CA 1
ATOM 686 C C . THR A 1 85 ? 6.641 -9.427 -19.649 1.00 89.00 85 THR A C 1
ATOM 688 O O . THR A 1 85 ? 7.676 -10.025 -19.935 1.00 89.00 85 THR A O 1
ATOM 691 N N . LYS A 1 86 ? 6.303 -8.266 -20.212 1.00 84.62 86 LYS A N 1
ATOM 692 C CA . LYS A 1 86 ? 7.168 -7.550 -21.153 1.00 84.62 86 LYS A CA 1
ATOM 693 C C . LYS A 1 86 ? 7.909 -6.422 -20.427 1.00 84.62 86 LYS A C 1
ATOM 695 O O . LYS A 1 86 ? 7.282 -5.729 -19.624 1.00 84.62 86 LYS A O 1
ATOM 700 N N . PRO A 1 87 ? 9.212 -6.224 -20.684 1.00 79.81 87 PRO A N 1
ATOM 701 C CA . PRO A 1 87 ? 9.918 -5.060 -20.173 1.00 79.81 87 PRO A CA 1
ATOM 702 C C . PRO A 1 87 ? 9.367 -3.803 -20.851 1.00 79.81 87 PRO A C 1
ATOM 704 O O . PRO A 1 87 ? 9.273 -3.751 -22.076 1.00 79.81 87 PRO A O 1
ATOM 707 N N . LEU A 1 88 ? 9.014 -2.805 -20.046 1.00 82.56 88 LEU A N 1
ATOM 708 C CA . LEU A 1 88 ? 8.618 -1.487 -20.536 1.00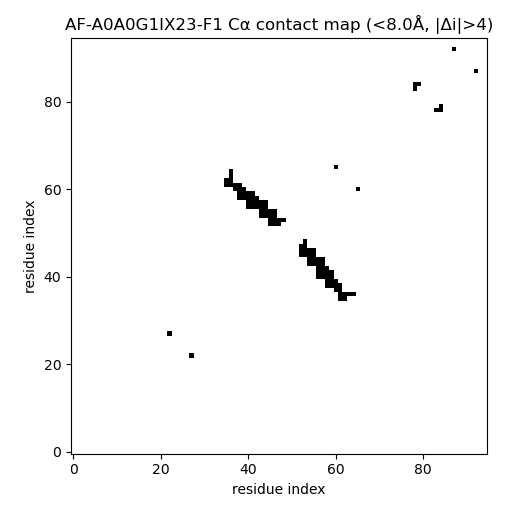 82.56 88 LEU A CA 1
ATOM 709 C C . LEU A 1 88 ? 9.870 -0.619 -20.651 1.00 82.56 88 LEU A C 1
ATOM 711 O O . LEU A 1 88 ? 10.604 -0.477 -19.670 1.00 82.56 88 LEU A O 1
ATOM 715 N N . LYS A 1 89 ? 10.124 -0.031 -21.824 1.00 77.62 89 LYS A N 1
ATOM 716 C CA . LYS A 1 89 ? 11.257 0.898 -22.004 1.00 77.62 89 LYS A CA 1
ATOM 717 C C . LYS A 1 89 ? 10.922 2.300 -21.507 1.00 77.62 89 LYS A C 1
ATOM 719 O O . LYS A 1 89 ? 11.821 3.059 -21.153 1.00 77.62 89 LYS A O 1
ATOM 724 N N . SER A 1 90 ? 9.639 2.658 -21.478 1.00 78.06 90 SER A N 1
ATOM 725 C CA . SER A 1 90 ? 9.174 3.946 -20.967 1.00 78.06 90 SER A CA 1
ATOM 726 C C . SER A 1 90 ? 7.719 3.881 -20.504 1.00 78.06 90 SER A C 1
ATOM 728 O O . SER A 1 90 ? 6.951 3.027 -20.939 1.00 78.06 90 SER A O 1
ATOM 730 N N . LEU A 1 91 ? 7.313 4.833 -19.658 1.00 74.81 91 LEU A N 1
ATOM 731 C CA . LEU A 1 91 ? 5.916 4.967 -19.223 1.00 74.81 91 LEU A CA 1
ATOM 732 C C . LEU A 1 91 ? 4.953 5.312 -20.374 1.00 74.81 91 LEU A C 1
ATOM 734 O O . LEU A 1 91 ? 3.748 5.153 -20.214 1.00 74.81 91 LEU A O 1
ATOM 738 N N . ALA A 1 92 ? 5.454 5.771 -21.527 1.00 78.62 92 ALA A N 1
ATOM 739 C CA . ALA A 1 92 ? 4.622 6.054 -22.696 1.00 78.62 92 ALA A CA 1
ATOM 740 C C . ALA A 1 92 ? 4.029 4.779 -23.324 1.00 78.62 92 ALA A C 1
ATOM 742 O O . ALA A 1 92 ? 3.000 4.857 -23.985 1.00 78.62 92 ALA A O 1
ATOM 743 N N . GLU A 1 93 ? 4.642 3.618 -23.077 1.00 76.62 93 GLU A N 1
ATOM 744 C CA . GLU A 1 93 ? 4.187 2.308 -23.565 1.00 76.62 93 GLU A CA 1
ATOM 745 C C . GLU A 1 93 ? 2.992 1.746 -22.769 1.00 76.62 93 GLU A C 1
ATOM 747 O O . GLU A 1 93 ? 2.460 0.700 -23.124 1.00 76.62 93 GLU A O 1
ATOM 752 N N . LEU A 1 94 ? 2.568 2.422 -21.692 1.00 72.25 94 LEU A N 1
ATOM 753 C CA . LEU A 1 94 ? 1.410 2.044 -20.866 1.00 72.25 94 LEU A CA 1
ATOM 754 C C . LEU A 1 94 ? 0.070 2.607 -21.378 1.00 72.25 94 LEU A C 1
ATOM 756 O O . LEU A 1 94 ? -0.939 2.449 -20.690 1.00 72.25 94 LEU A O 1
ATOM 760 N N . ARG A 1 95 ? 0.067 3.304 -22.520 1.00 56.94 95 ARG A N 1
ATOM 761 C CA . ARG A 1 95 ? -1.134 3.890 -23.132 1.00 56.94 95 ARG A CA 1
ATOM 762 C C . ARG A 1 95 ? -1.887 2.912 -24.018 1.00 56.94 95 ARG A C 1
ATOM 764 O O . ARG A 1 95 ? -1.221 2.159 -24.757 1.00 56.94 95 ARG A O 1
#